Protein AF-H9UIG7-F1 (afdb_monomer)

Nearest PDB structures (foldseek):
  6m6u-assembly1_F  TM=8.079E-01  e=6.181E-04  Shewanella oneidensis MR-1
  2rff-assembly1_A  TM=6.733E-01  e=5.411E-04  Saccharolobus solfataricus P2
  7ae9-assembly2_G  TM=7.009E-01  e=9.213E-04  Aphanizomenon flos-aquae 2012/KM1/D3
  6wt9-assembly1_A  TM=6.006E-01  e=1.064E+00  Capnocytophaga granulosa
  2q0f-assembly1_A  TM=4.858E-01  e=1.064E+00  Trypanosoma brucei

Sequence (117 aa):
MDDIATIRQFAAERRQRKLQAAAERRKTFEAVLPHLLEGILGIDPDVELVILFGSMARPDDVNVGDIDIALRSSRFLKVAGWLLRQDVPVDVVDIDDVYDHIRDRIMAQGRVLYERG

Organism: Spirochaeta africana (strain ATCC 700263 / DSM 8902 / Z-7692) (NCBI:txid889378)

Radius of gyration: 17.77 Å; Cα contacts (8 Å, |Δi|>4): 148; chains: 1; bounding box: 44×24×52 Å

Foldseek 3Di:
DVPVVVVVVVVVVVVVVLQVVQVVLLVVVVVCVVVLVVLLCVQFVPWAWKWFDDQSLDPPRSPNQATEIETQGPPQVVSVVVQPPDPTHYHYDHLVPDDPVVNVRRVVRIDTPDGDD

Structure (mmCIF, N/CA/C/O backbone):
data_AF-H9UIG7-F1
#
_entry.id   AF-H9UIG7-F1
#
loop_
_atom_site.group_PDB
_atom_site.id
_atom_site.type_symbol
_atom_site.label_atom_id
_atom_site.label_alt_id
_atom_site.label_comp_id
_atom_site.label_asym_id
_atom_site.label_entity_id
_atom_site.label_seq_id
_atom_site.pdbx_PDB_ins_code
_atom_site.Cartn_x
_atom_site.Cartn_y
_atom_site.Cartn_z
_atom_site.occupancy
_atom_site.B_iso_or_equiv
_atom_site.auth_seq_id
_atom_site.auth_comp_id
_atom_site.auth_asym_id
_atom_site.auth_atom_id
_atom_site.pdbx_PDB_model_num
ATOM 1 N N . MET A 1 1 ? 28.506 -14.160 -36.760 1.00 54.38 1 MET A N 1
ATOM 2 C CA . MET A 1 1 ? 28.807 -13.250 -35.629 1.00 54.38 1 MET A CA 1
ATOM 3 C C . MET A 1 1 ? 27.701 -12.208 -35.405 1.00 54.38 1 MET A C 1
ATOM 5 O O . MET A 1 1 ? 27.857 -11.402 -34.499 1.00 54.38 1 MET A O 1
ATOM 9 N N . ASP A 1 2 ? 26.568 -12.269 -36.122 1.00 60.59 2 ASP A N 1
ATOM 10 C CA . ASP A 1 2 ? 25.448 -11.322 -35.961 1.00 60.59 2 ASP A CA 1
ATOM 11 C C . ASP A 1 2 ? 24.409 -11.739 -34.905 1.00 60.59 2 ASP A C 1
ATOM 13 O O . ASP A 1 2 ? 23.805 -10.881 -34.264 1.00 60.59 2 ASP A O 1
ATOM 17 N N . ASP A 1 3 ? 24.266 -13.037 -34.619 1.00 64.25 3 ASP A N 1
ATOM 18 C CA . ASP A 1 3 ? 23.200 -13.536 -33.735 1.00 64.25 3 ASP A CA 1
ATOM 19 C C . ASP A 1 3 ? 23.278 -12.980 -32.303 1.00 64.25 3 ASP A C 1
ATOM 21 O O . ASP A 1 3 ? 22.263 -12.657 -31.689 1.00 64.25 3 ASP A O 1
ATOM 25 N N . ILE A 1 4 ? 24.488 -12.802 -31.762 1.00 69.19 4 ILE A N 1
ATOM 26 C CA . ILE A 1 4 ? 24.690 -12.318 -30.384 1.00 69.19 4 ILE A CA 1
ATOM 27 C C . ILE A 1 4 ? 24.332 -10.830 -30.253 1.00 69.19 4 ILE A C 1
ATOM 29 O O . ILE A 1 4 ? 23.789 -10.417 -29.225 1.00 69.19 4 ILE A O 1
ATOM 33 N N . ALA A 1 5 ? 24.623 -10.018 -31.273 1.00 72.69 5 ALA A N 1
ATOM 34 C CA . ALA A 1 5 ? 24.296 -8.594 -31.270 1.00 72.69 5 ALA A CA 1
ATOM 35 C C . ALA A 1 5 ? 22.777 -8.387 -31.365 1.00 72.69 5 ALA A C 1
ATOM 37 O O . ALA A 1 5 ? 22.201 -7.644 -30.568 1.00 72.69 5 ALA A O 1
ATOM 38 N N . THR A 1 6 ? 22.123 -9.138 -32.251 1.00 76.38 6 THR A N 1
ATOM 39 C CA . THR A 1 6 ? 20.668 -9.150 -32.410 1.00 76.38 6 THR A CA 1
ATOM 40 C C . THR A 1 6 ? 19.955 -9.616 -31.134 1.00 76.38 6 THR A C 1
ATOM 42 O O . THR A 1 6 ? 19.021 -8.958 -30.677 1.00 76.38 6 THR A O 1
ATOM 45 N N . ILE A 1 7 ? 20.434 -10.682 -30.475 1.00 77.56 7 ILE A N 1
ATOM 46 C CA . ILE A 1 7 ? 19.876 -11.156 -29.193 1.00 77.56 7 ILE A CA 1
ATOM 47 C C . ILE A 1 7 ? 19.992 -10.088 -28.094 1.00 77.56 7 ILE A C 1
ATOM 49 O O . ILE A 1 7 ? 19.040 -9.866 -27.340 1.00 77.56 7 ILE A O 1
ATOM 53 N N . ARG A 1 8 ? 21.136 -9.396 -27.997 1.00 78.94 8 ARG A N 1
ATOM 54 C CA . ARG A 1 8 ? 21.338 -8.321 -27.008 1.00 78.94 8 ARG A CA 1
ATOM 55 C C . ARG A 1 8 ? 20.409 -7.135 -27.251 1.00 78.94 8 ARG A C 1
ATOM 57 O O . ARG A 1 8 ? 19.854 -6.608 -26.288 1.00 78.94 8 ARG A O 1
ATOM 64 N N . GLN A 1 9 ? 20.207 -6.751 -28.510 1.00 84.12 9 GLN A N 1
ATOM 65 C CA . GLN A 1 9 ? 19.291 -5.674 -28.876 1.00 84.12 9 GLN A CA 1
ATOM 66 C C . GLN A 1 9 ? 17.842 -6.018 -28.504 1.00 84.12 9 GLN A C 1
ATOM 68 O O . GLN A 1 9 ? 17.190 -5.243 -27.804 1.00 84.12 9 GLN A O 1
ATOM 73 N N . PHE A 1 10 ? 17.367 -7.220 -28.846 1.00 82.25 10 PHE A N 1
ATOM 74 C CA . PHE A 1 10 ? 16.031 -7.675 -28.451 1.00 82.25 10 PHE A CA 1
ATOM 75 C C . PHE A 1 10 ? 15.847 -7.741 -26.928 1.00 82.25 10 PHE A C 1
ATOM 77 O O . PHE A 1 10 ? 14.791 -7.372 -26.406 1.00 82.25 10 PHE A O 1
ATOM 84 N N . ALA A 1 11 ? 16.867 -8.186 -26.188 1.00 85.94 11 ALA A N 1
ATOM 85 C CA . ALA A 1 11 ? 16.825 -8.208 -24.729 1.00 85.94 11 ALA A CA 1
ATOM 86 C C . ALA A 1 11 ? 16.739 -6.791 -24.132 1.00 85.94 11 ALA 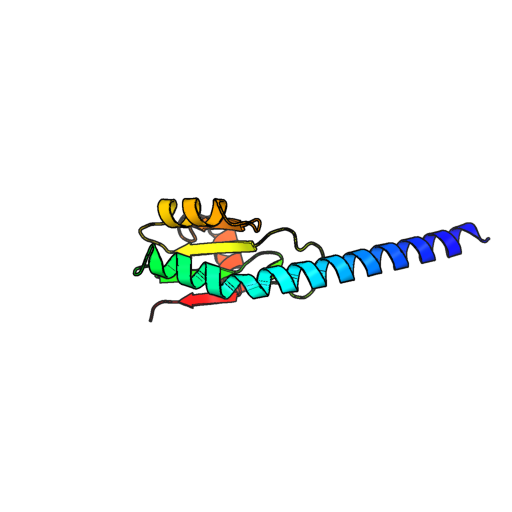A C 1
ATOM 88 O O . ALA A 1 11 ? 15.947 -6.561 -23.213 1.00 85.94 11 ALA A O 1
ATOM 89 N N . ALA A 1 12 ? 17.505 -5.840 -24.674 1.00 88.06 12 ALA A N 1
ATOM 90 C CA . ALA A 1 12 ? 17.478 -4.442 -24.254 1.00 88.06 12 ALA A CA 1
ATOM 91 C C . ALA A 1 12 ? 16.116 -3.788 -24.534 1.00 88.06 12 ALA A C 1
ATOM 93 O O . ALA A 1 12 ? 15.538 -3.173 -23.637 1.00 88.06 12 ALA A O 1
ATOM 94 N N . GLU A 1 13 ? 15.551 -3.992 -25.726 1.00 89.81 13 GLU A N 1
ATOM 95 C CA . GLU A 1 13 ? 14.222 -3.487 -26.089 1.00 89.81 13 GLU A CA 1
ATOM 96 C C . GLU A 1 13 ? 13.123 -4.073 -25.196 1.00 89.81 13 GLU A C 1
ATOM 98 O O . GLU A 1 13 ? 12.262 -3.345 -24.696 1.00 89.81 13 GLU A O 1
ATOM 103 N N . ARG A 1 14 ? 13.162 -5.385 -24.927 1.00 88.50 14 ARG A N 1
ATOM 104 C CA . ARG A 1 14 ? 12.199 -6.039 -24.029 1.00 88.50 14 ARG A CA 1
ATOM 105 C C . ARG A 1 14 ? 12.307 -5.498 -22.606 1.00 88.50 14 ARG A C 1
ATOM 107 O O . ARG A 1 14 ? 11.281 -5.294 -21.957 1.00 88.50 14 ARG A O 1
ATOM 114 N N . ARG A 1 15 ? 13.529 -5.262 -22.119 1.00 89.31 15 ARG A N 1
ATOM 115 C CA . ARG A 1 15 ? 13.763 -4.648 -20.807 1.00 89.31 15 ARG A CA 1
ATOM 116 C C . ARG A 1 15 ? 13.203 -3.229 -20.763 1.00 89.31 15 ARG A C 1
ATOM 118 O O . ARG A 1 15 ? 12.491 -2.908 -19.819 1.00 89.31 15 ARG A O 1
ATOM 125 N N . GLN A 1 16 ? 13.451 -2.422 -21.792 1.00 90.12 16 GLN A N 1
ATOM 126 C CA . GLN A 1 16 ? 12.939 -1.055 -21.869 1.00 90.12 16 GLN A CA 1
ATOM 127 C C . GLN A 1 16 ? 11.406 -1.016 -21.870 1.00 90.12 16 GLN A C 1
ATOM 129 O O . GLN A 1 16 ? 10.815 -0.265 -21.099 1.00 90.12 16 GLN A O 1
ATOM 134 N N . ARG A 1 17 ? 10.755 -1.878 -22.663 1.00 90.06 17 ARG A N 1
ATOM 135 C CA . ARG A 1 17 ? 9.286 -1.993 -22.681 1.00 90.06 17 ARG A CA 1
ATOM 136 C C . ARG A 1 17 ? 8.728 -2.400 -21.320 1.00 90.06 17 ARG A C 1
ATOM 138 O O . ARG A 1 17 ? 7.717 -1.856 -20.891 1.00 90.06 17 ARG A O 1
ATOM 145 N N . LYS A 1 18 ? 9.386 -3.336 -20.625 1.00 89.56 18 LYS A N 1
ATOM 146 C CA . LYS A 1 18 ? 8.994 -3.730 -19.264 1.00 89.56 18 LYS A CA 1
ATOM 147 C C . LYS A 1 18 ? 9.106 -2.568 -18.279 1.00 89.56 18 LYS A C 1
ATOM 149 O O . LYS A 1 18 ? 8.167 -2.349 -17.527 1.00 89.56 18 LYS A O 1
ATOM 154 N N . LEU A 1 19 ? 10.210 -1.819 -18.316 1.00 90.25 19 LEU A N 1
ATOM 155 C CA . LEU A 1 19 ? 10.416 -0.650 -17.456 1.00 90.25 19 LEU A CA 1
ATOM 156 C C . LEU A 1 19 ? 9.348 0.420 -17.689 1.00 90.25 19 LEU A C 1
ATOM 158 O O . LEU A 1 19 ? 8.756 0.909 -16.734 1.00 90.25 19 LEU A O 1
ATOM 162 N N . GLN A 1 20 ? 9.051 0.729 -18.952 1.00 91.31 20 GLN A N 1
ATOM 163 C CA . GLN A 1 20 ? 7.993 1.675 -19.308 1.00 91.31 20 GLN A CA 1
ATOM 164 C C . GLN A 1 20 ? 6.619 1.191 -18.830 1.00 91.31 20 GLN A C 1
ATOM 166 O O . GLN A 1 20 ? 5.895 1.939 -18.185 1.00 91.31 20 GLN A O 1
ATOM 171 N N . ALA A 1 21 ? 6.278 -0.079 -19.068 1.00 91.56 21 ALA A N 1
ATOM 172 C CA . ALA A 1 21 ? 5.005 -0.643 -18.624 1.00 91.56 21 ALA A CA 1
ATOM 173 C C . ALA A 1 21 ? 4.866 -0.697 -17.092 1.00 91.56 21 ALA A C 1
ATOM 175 O O . ALA A 1 21 ? 3.750 -0.613 -16.584 1.00 91.56 21 ALA A O 1
ATOM 176 N N . ALA A 1 22 ? 5.968 -0.876 -16.361 1.00 91.38 22 ALA A N 1
ATOM 177 C CA . ALA A 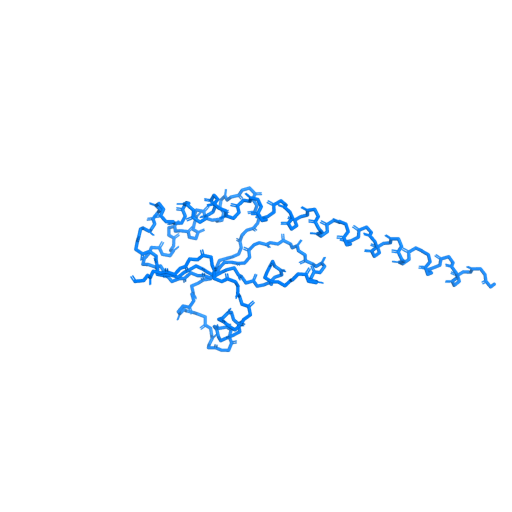1 22 ? 5.983 -0.820 -14.902 1.00 91.38 22 ALA A CA 1
ATOM 178 C C . ALA A 1 22 ? 5.819 0.620 -14.395 1.00 91.38 22 ALA A C 1
ATOM 180 O O . ALA A 1 22 ? 5.047 0.851 -13.470 1.00 91.38 22 ALA A O 1
ATOM 181 N N . ALA A 1 23 ? 6.487 1.588 -15.031 1.00 91.75 23 ALA A N 1
ATOM 182 C CA . ALA A 1 23 ? 6.371 3.004 -14.691 1.00 91.75 23 ALA A CA 1
ATOM 183 C C . ALA A 1 23 ? 4.946 3.537 -14.90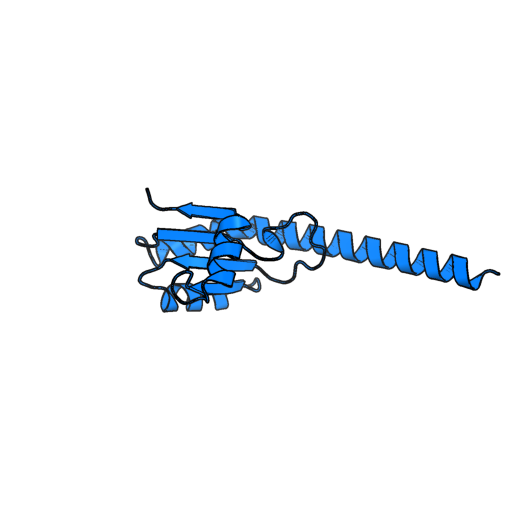7 1.00 91.75 23 ALA A C 1
ATOM 185 O O . ALA A 1 23 ? 4.400 4.190 -14.019 1.00 91.75 23 ALA A O 1
ATOM 186 N N . GLU A 1 24 ? 4.315 3.206 -16.038 1.00 93.56 24 GLU A N 1
ATOM 187 C CA . GLU A 1 24 ? 2.924 3.597 -16.303 1.00 93.56 24 GLU A CA 1
ATOM 188 C C . GLU A 1 24 ? 1.955 2.945 -15.309 1.00 93.56 24 GLU A C 1
ATOM 190 O O . GLU A 1 24 ? 1.119 3.635 -14.732 1.00 93.56 24 GLU A O 1
ATOM 195 N N . ARG A 1 25 ? 2.111 1.643 -15.019 1.00 93.44 25 ARG A N 1
ATOM 196 C CA . ARG A 1 25 ? 1.290 0.963 -13.999 1.00 93.44 25 ARG A CA 1
ATOM 197 C C . ARG A 1 25 ? 1.441 1.591 -12.622 1.00 93.44 25 ARG A C 1
ATOM 199 O O . ARG A 1 25 ? 0.439 1.875 -11.975 1.00 93.44 25 ARG A O 1
ATOM 206 N N . ARG A 1 26 ? 2.677 1.871 -12.201 1.00 94.38 26 ARG A N 1
ATOM 207 C CA . ARG A 1 26 ? 2.959 2.554 -10.935 1.00 94.38 26 ARG A CA 1
ATOM 208 C C . ARG A 1 26 ? 2.264 3.906 -10.879 1.00 94.38 26 ARG A C 1
ATOM 210 O O . ARG A 1 26 ? 1.642 4.216 -9.876 1.00 94.38 26 ARG A O 1
ATOM 217 N N . LYS A 1 27 ? 2.321 4.689 -11.958 1.00 94.50 27 LYS A N 1
ATOM 218 C CA . LYS A 1 27 ? 1.629 5.978 -12.044 1.00 94.50 27 LYS A CA 1
ATOM 219 C C . LYS A 1 27 ? 0.112 5.825 -11.898 1.00 94.50 27 LYS A C 1
ATOM 221 O O . LYS A 1 27 ? -0.495 6.596 -11.163 1.00 94.50 27 LYS A O 1
ATOM 226 N N . THR A 1 28 ? -0.491 4.836 -12.559 1.00 95.12 28 THR A N 1
ATOM 227 C CA . THR A 1 28 ? -1.922 4.529 -12.408 1.00 95.12 28 THR A CA 1
ATOM 228 C C . THR A 1 28 ? -2.264 4.146 -10.969 1.00 95.12 28 THR A C 1
ATOM 230 O O . THR A 1 28 ? -3.228 4.667 -10.418 1.00 95.12 28 THR A O 1
ATOM 233 N N . PHE A 1 29 ? -1.467 3.280 -10.344 1.00 96.25 29 PHE A N 1
ATOM 234 C CA . PHE A 1 29 ? -1.695 2.826 -8.973 1.00 96.25 29 PHE A CA 1
ATOM 235 C C . PHE A 1 29 ? -1.487 3.942 -7.942 1.00 96.25 29 PHE A C 1
ATOM 237 O O . PHE A 1 29 ? -2.324 4.123 -7.066 1.00 96.25 29 PHE A O 1
ATOM 244 N N . GLU A 1 30 ? -0.439 4.757 -8.074 1.00 95.69 30 GLU A N 1
ATOM 245 C CA . GLU A 1 30 ? -0.223 5.933 -7.217 1.00 95.69 30 GLU A CA 1
ATOM 246 C C . GLU A 1 30 ? -1.401 6.914 -7.294 1.00 95.69 30 GLU A C 1
ATOM 248 O O . GLU A 1 30 ? -1.819 7.459 -6.275 1.00 95.69 30 GLU A O 1
ATOM 253 N N . ALA A 1 31 ? -1.983 7.107 -8.482 1.00 97.00 31 ALA A N 1
ATOM 254 C CA . ALA A 1 31 ? -3.113 8.014 -8.663 1.00 97.00 31 ALA A CA 1
ATOM 255 C C . ALA A 1 31 ? -4.394 7.555 -7.943 1.00 97.00 31 ALA A C 1
ATOM 257 O O . ALA A 1 31 ? -5.225 8.399 -7.609 1.00 97.00 31 ALA A O 1
ATOM 258 N N . VAL A 1 32 ? -4.564 6.251 -7.689 1.00 97.12 32 VAL A N 1
ATOM 259 C CA . VAL A 1 32 ? -5.752 5.717 -6.998 1.00 97.12 32 VAL A CA 1
ATOM 260 C C . VAL A 1 32 ? -5.572 5.593 -5.485 1.00 97.12 32 VAL A C 1
ATOM 262 O O . VAL A 1 32 ? -6.571 5.515 -4.774 1.00 97.12 32 VAL A O 1
ATOM 265 N N . LEU A 1 33 ? -4.340 5.625 -4.960 1.00 97.56 33 LEU A N 1
ATOM 266 C CA . LEU A 1 33 ? -4.084 5.475 -3.520 1.00 97.56 33 LEU A CA 1
ATOM 267 C C . LEU A 1 33 ? -4.864 6.455 -2.627 1.00 97.56 33 LEU A C 1
ATOM 269 O O . LEU A 1 33 ? -5.370 5.996 -1.603 1.00 97.56 33 LEU A O 1
ATOM 273 N N . PRO A 1 34 ? -5.021 7.752 -2.969 1.00 98.19 34 PRO A N 1
ATOM 274 C CA . PRO A 1 34 ? -5.830 8.659 -2.155 1.00 98.19 34 PRO A CA 1
ATOM 275 C C . PRO A 1 34 ? -7.286 8.197 -2.041 1.00 98.19 34 PRO A C 1
ATOM 277 O O . PRO A 1 34 ? -7.834 8.167 -0.945 1.00 98.19 34 PRO A O 1
ATOM 280 N N . HIS A 1 35 ? -7.881 7.745 -3.150 1.00 98.00 35 HIS A N 1
ATOM 281 C CA . HIS A 1 35 ? -9.246 7.219 -3.159 1.00 98.00 35 HIS A CA 1
ATOM 282 C C . HIS A 1 35 ? -9.373 5.937 -2.325 1.00 98.00 35 HIS A C 1
ATOM 284 O O . HIS A 1 35 ? -10.337 5.773 -1.577 1.00 98.00 35 HIS A O 1
ATOM 290 N N . LEU A 1 36 ? -8.380 5.043 -2.417 1.00 98.31 36 LEU A N 1
ATOM 291 C CA . LEU A 1 36 ? -8.327 3.836 -1.592 1.00 98.31 36 LEU A CA 1
ATOM 292 C C . LEU A 1 36 ? -8.273 4.183 -0.103 1.00 98.31 36 LEU A C 1
ATOM 294 O O . LEU A 1 36 ? -9.040 3.629 0.682 1.00 98.31 36 LEU A O 1
ATOM 298 N N . LEU A 1 37 ? -7.415 5.131 0.276 1.00 98.38 37 LEU A N 1
ATOM 299 C CA . LEU A 1 37 ? -7.275 5.567 1.659 1.00 98.38 37 LEU A CA 1
ATOM 300 C C . LEU A 1 37 ? -8.558 6.222 2.192 1.00 98.38 37 LEU A C 1
ATOM 302 O O . LEU A 1 37 ? -9.014 5.871 3.278 1.00 98.38 37 LEU A O 1
ATOM 306 N N . GLU A 1 38 ? -9.171 7.123 1.425 1.00 98.31 38 GLU A N 1
ATOM 307 C CA . GLU A 1 38 ? -10.452 7.746 1.782 1.00 98.31 38 GLU A CA 1
ATOM 308 C C . GLU A 1 38 ? -11.559 6.703 1.982 1.00 98.31 38 GLU A C 1
ATOM 310 O O . GLU A 1 38 ? -12.313 6.774 2.953 1.00 98.31 38 GLU A O 1
ATOM 315 N N . GLY A 1 39 ? -11.640 5.701 1.101 1.00 98.25 39 GLY A N 1
ATOM 316 C CA . GLY A 1 39 ? -12.605 4.611 1.226 1.00 98.25 39 GLY A CA 1
ATOM 317 C C . GLY A 1 39 ? -12.371 3.742 2.463 1.00 98.25 39 GLY A C 1
ATOM 318 O O . GLY A 1 39 ? -13.329 3.421 3.169 1.00 98.25 39 GLY A O 1
ATOM 319 N N . ILE A 1 40 ? -11.109 3.416 2.773 1.00 98.44 40 ILE A N 1
ATOM 320 C CA . ILE A 1 40 ? -10.735 2.702 4.004 1.00 98.44 40 ILE A CA 1
ATOM 321 C C . ILE A 1 40 ? -11.217 3.489 5.231 1.00 98.44 40 ILE A C 1
ATOM 323 O O . ILE A 1 40 ? -11.944 2.934 6.054 1.00 98.44 40 ILE A O 1
ATOM 327 N N . LEU A 1 41 ? -10.888 4.783 5.311 1.00 98.12 41 LEU A N 1
ATOM 328 C CA . LEU A 1 41 ? -11.262 5.663 6.426 1.00 98.12 41 LEU A CA 1
ATOM 329 C C . LEU A 1 41 ? -12.782 5.869 6.537 1.00 98.12 41 LEU A C 1
ATOM 331 O O . LEU A 1 41 ? -13.316 6.007 7.634 1.00 98.12 41 LEU A O 1
ATOM 335 N N . GLY A 1 42 ? -13.505 5.869 5.415 1.00 98.19 42 GLY A N 1
ATOM 336 C CA . GLY A 1 42 ? -14.966 5.957 5.411 1.00 98.19 42 GLY A CA 1
ATOM 337 C C . GLY A 1 42 ? -15.654 4.686 5.922 1.00 98.19 42 GLY A C 1
ATOM 338 O O . GLY A 1 42 ? -16.703 4.757 6.565 1.00 98.19 42 GLY A O 1
ATOM 339 N N . ILE A 1 43 ? -15.077 3.513 5.652 1.00 98.25 43 ILE A N 1
ATOM 340 C CA . ILE A 1 43 ? -15.607 2.218 6.106 1.00 98.25 43 ILE A CA 1
ATOM 341 C C . ILE A 1 43 ? -15.242 1.964 7.570 1.00 98.25 43 ILE A C 1
ATOM 343 O O . ILE A 1 43 ? -16.083 1.491 8.352 1.00 98.25 43 ILE A O 1
ATOM 347 N N . ASP A 1 44 ? -13.997 2.269 7.926 1.00 97.94 44 ASP A N 1
ATOM 348 C CA . ASP A 1 44 ? -13.454 2.164 9.271 1.00 97.94 44 ASP A CA 1
ATOM 349 C C . ASP A 1 44 ? -12.792 3.482 9.702 1.00 97.94 44 ASP A C 1
ATOM 351 O O . ASP A 1 44 ? -11.583 3.656 9.535 1.00 97.94 44 ASP A O 1
ATOM 355 N N . PRO A 1 45 ? -13.567 4.408 10.297 1.00 96.44 45 PRO A N 1
ATOM 356 C CA . PRO A 1 45 ? -13.022 5.627 10.898 1.00 96.44 45 PRO A CA 1
ATOM 357 C C . PRO A 1 45 ? -12.041 5.333 12.037 1.00 96.44 45 PRO A C 1
ATOM 359 O O . PRO A 1 45 ? -11.225 6.183 12.388 1.00 96.44 45 PRO A O 1
ATOM 362 N N . ASP A 1 46 ? -12.122 4.118 12.589 1.00 96.69 46 ASP A N 1
ATOM 363 C CA . ASP A 1 46 ? -11.259 3.603 13.634 1.00 96.69 46 ASP A CA 1
ATOM 364 C C . ASP A 1 46 ? -10.173 2.659 13.075 1.00 96.69 46 ASP A C 1
ATOM 366 O O . ASP A 1 46 ? -9.688 1.785 13.800 1.00 96.69 46 ASP A O 1
ATOM 370 N N . VAL A 1 47 ? -9.716 2.850 11.831 1.00 97.75 47 VAL A N 1
ATOM 371 C CA . VAL A 1 47 ? -8.471 2.236 11.323 1.00 97.75 47 VAL A CA 1
ATOM 372 C C . VAL A 1 47 ? -7.248 2.894 11.964 1.00 97.75 47 VAL A C 1
ATOM 374 O O . VAL A 1 47 ? -7.182 4.114 12.107 1.00 97.75 47 VAL A O 1
ATOM 377 N N . GLU A 1 48 ? -6.302 2.113 12.475 1.00 98.06 48 GLU A N 1
ATOM 378 C CA . GLU A 1 48 ? -5.142 2.635 13.222 1.00 98.06 48 GLU A CA 1
ATOM 379 C C . GLU A 1 48 ? -3.932 2.857 12.323 1.00 98.06 48 GLU A C 1
ATOM 381 O O . GLU A 1 48 ? -3.164 3.788 12.536 1.00 98.06 48 GLU A O 1
ATOM 386 N N . LEU A 1 49 ? -3.766 2.007 11.311 1.00 98.44 49 LEU A N 1
ATOM 387 C CA . LEU A 1 49 ? -2.572 1.982 10.481 1.00 98.44 49 LEU A CA 1
ATOM 388 C C . LEU A 1 49 ? -2.912 1.460 9.085 1.00 98.44 49 LEU A C 1
ATOM 390 O O . LEU A 1 49 ? -3.601 0.449 8.951 1.00 98.44 49 LEU A O 1
ATOM 394 N N . VAL A 1 50 ? -2.397 2.136 8.059 1.00 98.44 50 VAL A N 1
ATOM 395 C CA . VAL A 1 50 ? -2.458 1.716 6.654 1.00 98.44 50 VAL A CA 1
ATOM 396 C C . VAL A 1 50 ? -1.062 1.843 6.058 1.00 98.44 50 VAL A C 1
ATOM 398 O O . VAL A 1 50 ? -0.502 2.940 5.997 1.00 98.44 50 VAL A O 1
ATOM 401 N N . ILE A 1 51 ? -0.499 0.732 5.590 1.00 98.44 51 ILE A N 1
ATOM 402 C CA . ILE A 1 51 ? 0.840 0.675 4.997 1.00 98.44 51 ILE A CA 1
ATOM 403 C C . ILE A 1 51 ? 0.742 0.119 3.582 1.00 98.44 51 ILE A C 1
ATOM 405 O O . ILE A 1 51 ? 0.234 -0.977 3.373 1.00 98.44 51 ILE A O 1
ATOM 409 N N . LEU A 1 52 ? 1.296 0.851 2.620 1.00 98.00 52 LEU A N 1
ATOM 410 C CA . LEU A 1 52 ? 1.605 0.327 1.295 1.00 98.00 52 LEU A CA 1
ATOM 411 C C . LEU A 1 52 ? 2.903 -0.474 1.379 1.00 98.00 52 LE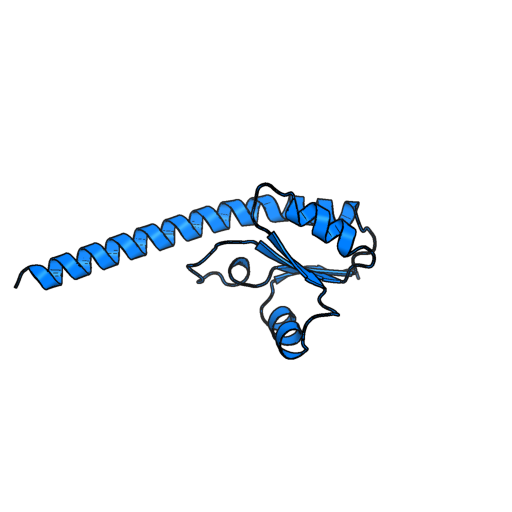U A C 1
ATOM 413 O O . LEU A 1 52 ? 3.929 0.073 1.785 1.00 98.00 52 LEU A O 1
ATOM 417 N N . PHE A 1 53 ? 2.898 -1.736 0.970 1.00 96.69 53 PHE A N 1
ATOM 418 C CA . PHE A 1 53 ? 4.110 -2.553 0.938 1.00 96.69 53 PHE A CA 1
ATOM 419 C C . PH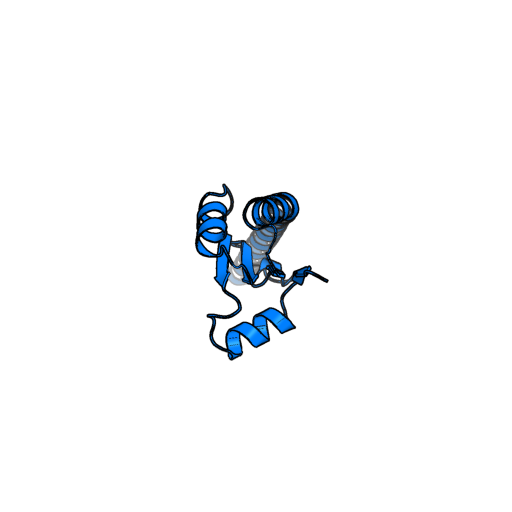E A 1 53 ? 4.349 -3.158 -0.451 1.00 96.69 53 PHE A C 1
ATOM 421 O O . PHE A 1 53 ? 3.865 -2.649 -1.462 1.00 96.69 53 PHE A O 1
ATOM 428 N N . GLY A 1 54 ? 5.217 -4.168 -0.518 1.00 94.31 54 GLY A N 1
ATOM 429 C CA . GLY A 1 54 ? 5.455 -4.930 -1.739 1.00 94.31 54 GLY A CA 1
ATOM 430 C C . GLY A 1 54 ? 6.102 -4.128 -2.870 1.00 94.31 54 GLY A C 1
ATOM 431 O O . GLY A 1 54 ? 7.013 -3.326 -2.638 1.00 94.31 54 GLY A O 1
ATOM 432 N N . SER A 1 55 ? 5.707 -4.416 -4.110 1.00 92.69 55 SER A N 1
ATOM 433 C CA . SER A 1 55 ? 6.365 -3.869 -5.311 1.00 92.69 55 SER A CA 1
ATOM 434 C C . SER A 1 55 ? 6.162 -2.353 -5.447 1.00 92.69 55 SER A C 1
ATOM 436 O O . SER A 1 55 ? 7.060 -1.618 -5.877 1.00 92.69 55 SER A O 1
ATOM 438 N N . MET A 1 56 ? 5.008 -1.859 -4.997 1.00 93.31 56 MET A N 1
ATOM 439 C CA . MET A 1 56 ? 4.661 -0.441 -5.024 1.00 93.31 56 MET A CA 1
ATOM 440 C C . MET A 1 56 ? 5.463 0.392 -4.016 1.00 93.31 56 MET A C 1
ATOM 442 O O . MET A 1 56 ? 5.804 1.532 -4.322 1.00 93.31 56 MET A O 1
ATOM 446 N N . ALA A 1 57 ? 5.881 -0.176 -2.883 1.00 89.69 57 ALA A N 1
ATOM 447 C CA . ALA A 1 57 ? 6.753 0.513 -1.926 1.00 89.69 57 ALA A CA 1
ATOM 448 C C . ALA A 1 57 ? 8.226 0.617 -2.379 1.00 89.69 57 ALA A C 1
ATOM 450 O O . ALA A 1 57 ? 8.989 1.408 -1.826 1.00 89.69 57 ALA A O 1
ATOM 451 N N . ARG A 1 58 ? 8.642 -0.150 -3.399 1.00 87.81 58 ARG A N 1
ATOM 452 C CA . ARG A 1 58 ? 10.024 -0.193 -3.911 1.00 87.81 58 ARG A CA 1
ATOM 453 C C . ARG A 1 58 ? 10.130 0.491 -5.282 1.00 87.81 58 ARG A C 1
ATOM 455 O O . ARG A 1 58 ? 9.677 -0.096 -6.263 1.00 87.81 58 ARG A O 1
ATOM 462 N N . PRO A 1 59 ? 10.747 1.682 -5.403 1.00 79.19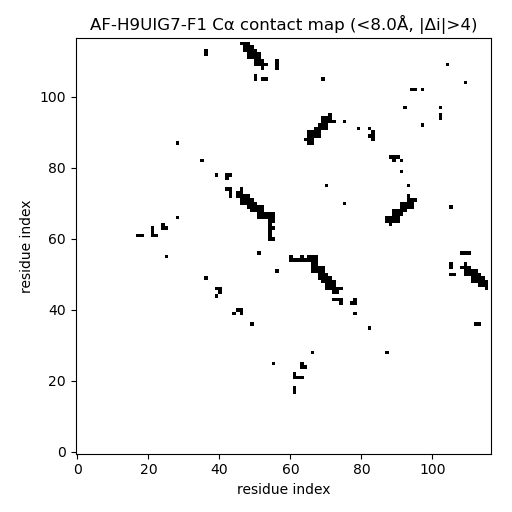 59 PRO A N 1
ATOM 463 C CA . PRO A 1 59 ? 10.780 2.449 -6.657 1.00 79.19 59 PRO A CA 1
ATOM 464 C C . PRO A 1 59 ? 11.414 1.704 -7.840 1.00 79.19 59 PRO A C 1
ATOM 466 O O . PRO A 1 59 ? 10.959 1.848 -8.973 1.00 79.19 59 PRO A O 1
ATOM 469 N N . ASP A 1 60 ? 12.421 0.874 -7.563 1.00 82.12 60 ASP A N 1
ATOM 470 C CA . ASP A 1 60 ? 13.198 0.155 -8.579 1.00 82.12 60 ASP A CA 1
ATOM 471 C C . ASP A 1 60 ? 12.583 -1.196 -8.986 1.00 82.12 60 ASP A C 1
ATOM 473 O O . ASP A 1 60 ? 13.134 -1.907 -9.832 1.00 82.12 60 ASP A O 1
ATOM 477 N N . ASP A 1 61 ? 11.448 -1.579 -8.389 1.00 85.75 61 ASP A N 1
ATOM 478 C CA . ASP A 1 61 ? 10.786 -2.838 -8.714 1.00 85.75 61 ASP A CA 1
ATOM 479 C C . ASP A 1 61 ? 10.096 -2.738 -10.080 1.00 85.75 61 ASP A C 1
ATOM 481 O O . ASP A 1 61 ? 9.219 -1.902 -10.319 1.00 85.75 61 ASP A O 1
ATOM 485 N N . VAL A 1 62 ? 10.523 -3.608 -10.994 1.00 84.56 62 VAL A N 1
ATOM 486 C CA . VAL A 1 62 ? 10.038 -3.668 -12.378 1.00 84.56 62 VAL A CA 1
ATOM 487 C C . VAL A 1 62 ? 8.805 -4.560 -12.527 1.00 84.56 62 VAL A C 1
ATOM 489 O O . VAL A 1 62 ? 8.228 -4.630 -13.613 1.00 84.56 62 VAL A O 1
ATOM 492 N N . ASN A 1 63 ? 8.408 -5.253 -11.459 1.00 87.12 63 ASN A N 1
ATOM 493 C CA . ASN A 1 63 ? 7.268 -6.161 -11.434 1.00 87.12 63 ASN A CA 1
ATOM 494 C C . ASN A 1 63 ? 6.103 -5.545 -10.650 1.00 87.12 63 ASN A C 1
ATOM 496 O O . ASN A 1 63 ? 5.614 -6.129 -9.692 1.00 87.12 63 ASN A O 1
ATOM 500 N N . VAL A 1 64 ? 5.651 -4.364 -11.075 1.00 89.88 64 VAL A N 1
ATOM 501 C CA . VAL A 1 64 ? 4.458 -3.712 -10.513 1.00 89.88 64 VAL A CA 1
ATOM 502 C C . VAL A 1 64 ? 3.207 -4.407 -11.060 1.00 89.88 64 VAL A C 1
ATOM 504 O O . VAL A 1 64 ? 2.859 -4.237 -12.237 1.00 89.88 64 VAL A O 1
ATOM 507 N N . GLY A 1 65 ? 2.587 -5.257 -10.241 1.00 90.06 65 GLY A N 1
ATOM 508 C CA . GLY A 1 65 ? 1.418 -6.067 -10.606 1.00 90.06 65 GLY A CA 1
ATOM 509 C C . GLY A 1 65 ? 0.133 -5.637 -9.904 1.00 90.06 65 GLY A C 1
ATOM 510 O O . GLY A 1 65 ? -0.912 -5.571 -10.545 1.00 90.06 65 GLY A O 1
ATOM 511 N N . ASP A 1 66 ? 0.257 -5.290 -8.632 1.00 95.75 66 ASP A N 1
ATOM 512 C CA . ASP A 1 66 ? -0.793 -5.101 -7.637 1.00 95.75 66 ASP A CA 1
ATOM 513 C C . ASP A 1 66 ? -0.436 -3.977 -6.652 1.00 95.75 66 ASP A C 1
ATOM 515 O O . ASP A 1 66 ? 0.652 -3.388 -6.688 1.00 95.75 66 ASP A O 1
ATOM 519 N N . ILE A 1 67 ? -1.406 -3.638 -5.804 1.00 97.19 67 ILE A N 1
ATOM 520 C CA . ILE A 1 67 ? -1.250 -2.730 -4.672 1.00 97.19 67 ILE A CA 1
ATOM 521 C C . ILE A 1 67 ? -1.345 -3.561 -3.392 1.00 97.19 67 ILE A C 1
ATOM 523 O O . ILE A 1 67 ? -2.435 -3.966 -2.999 1.00 97.19 67 ILE A O 1
ATOM 527 N N . ASP A 1 68 ? -0.215 -3.787 -2.729 1.00 97.81 68 ASP A N 1
ATOM 528 C CA . ASP A 1 68 ? -0.165 -4.488 -1.447 1.00 97.81 68 ASP A CA 1
ATOM 529 C C . ASP A 1 68 ? -0.451 -3.526 -0.278 1.00 97.81 68 ASP A C 1
ATOM 531 O O . ASP A 1 68 ? 0.308 -2.577 -0.046 1.00 97.81 68 ASP A O 1
ATOM 535 N N . ILE A 1 69 ? -1.517 -3.767 0.486 1.00 98.19 69 ILE A N 1
ATOM 536 C CA . ILE A 1 69 ? -1.932 -2.934 1.622 1.00 98.19 69 ILE A CA 1
ATOM 537 C C . ILE A 1 69 ? -1.986 -3.760 2.907 1.00 98.19 69 ILE A C 1
ATOM 539 O O . ILE A 1 69 ? -2.705 -4.751 3.005 1.00 98.19 69 ILE A O 1
ATOM 543 N N . ALA A 1 70 ? -1.247 -3.333 3.926 1.00 98.31 70 ALA A N 1
ATOM 544 C CA . ALA A 1 70 ? -1.368 -3.862 5.276 1.00 98.31 70 ALA A CA 1
ATOM 545 C C . ALA A 1 70 ? -2.179 -2.896 6.140 1.00 98.31 70 ALA A C 1
ATOM 547 O O . ALA A 1 70 ? -1.985 -1.679 6.067 1.00 98.31 70 ALA A O 1
ATOM 548 N N . LEU A 1 71 ? -3.087 -3.439 6.948 1.00 97.56 71 LEU A N 1
ATOM 549 C CA . LEU A 1 71 ? -4.048 -2.668 7.731 1.00 97.56 71 LEU A CA 1
ATOM 550 C C . LEU A 1 71 ? -4.050 -3.126 9.185 1.00 97.56 71 LEU A C 1
ATOM 552 O O . LEU A 1 71 ? -4.035 -4.326 9.439 1.00 97.56 71 LEU A O 1
ATOM 556 N N . ARG A 1 72 ? -4.194 -2.181 10.117 1.00 97.94 72 ARG A N 1
ATOM 557 C CA . ARG A 1 72 ? -4.715 -2.449 11.465 1.00 97.94 72 ARG A CA 1
ATOM 558 C C . ARG A 1 72 ? -6.107 -1.848 11.572 1.00 97.94 72 ARG A C 1
ATOM 560 O O . ARG A 1 72 ? -6.248 -0.627 11.633 1.00 97.94 72 ARG A O 1
ATOM 567 N N . SER A 1 73 ? -7.134 -2.690 11.522 1.00 96.88 73 SER A N 1
ATOM 568 C CA . SER A 1 73 ? -8.531 -2.265 11.381 1.00 96.88 73 SER A CA 1
ATOM 569 C C . SER A 1 73 ? -9.457 -3.135 12.222 1.00 96.88 73 SER A C 1
ATOM 571 O O . SER A 1 73 ? -9.449 -4.358 12.108 1.00 96.88 73 SER A O 1
ATOM 573 N N . SER A 1 74 ? -10.344 -2.502 12.993 1.00 95.31 74 SER A N 1
ATOM 574 C CA . SER A 1 74 ? -11.404 -3.209 13.730 1.00 95.31 74 SER A CA 1
ATOM 575 C C . SER A 1 74 ? -12.489 -3.782 12.801 1.00 95.31 74 SER A C 1
ATOM 577 O O . SER A 1 74 ? -13.272 -4.655 13.186 1.00 95.31 74 SER A O 1
ATOM 579 N N . ARG A 1 75 ? -12.542 -3.300 11.551 1.00 97.50 75 ARG A N 1
ATOM 580 C CA . ARG A 1 75 ? -13.488 -3.712 10.504 1.00 97.50 75 ARG A CA 1
ATOM 581 C C . ARG A 1 75 ? -12.788 -4.354 9.307 1.00 97.50 75 ARG A C 1
ATOM 583 O O . ARG A 1 75 ? -13.309 -4.263 8.190 1.00 97.50 75 ARG A O 1
ATOM 590 N N . PHE A 1 76 ? -11.667 -5.041 9.540 1.00 97.50 76 PHE A N 1
ATOM 591 C CA . PHE A 1 76 ? -10.797 -5.603 8.503 1.00 97.50 76 PHE A CA 1
ATOM 592 C C . PHE A 1 76 ? -11.562 -6.284 7.359 1.00 97.50 76 PHE A C 1
ATOM 594 O O . PHE A 1 76 ? -11.424 -5.883 6.210 1.00 97.50 76 PHE A O 1
ATOM 601 N N . LEU A 1 77 ? -12.461 -7.233 7.652 1.00 97.56 77 LEU A N 1
ATOM 602 C CA . LEU A 1 77 ? -13.208 -7.963 6.613 1.00 97.56 77 LEU A CA 1
ATOM 603 C C . LEU A 1 77 ? -14.082 -7.062 5.722 1.00 97.56 77 LEU A C 1
ATOM 605 O O . LEU A 1 77 ? -14.242 -7.339 4.533 1.00 97.56 77 LEU A O 1
ATOM 609 N N . LYS A 1 78 ? -14.653 -5.979 6.269 1.00 98.12 78 LYS A N 1
ATOM 610 C CA . LYS A 1 78 ? -15.449 -5.025 5.477 1.00 98.12 78 LYS A CA 1
ATOM 611 C C . LYS A 1 78 ? -14.555 -4.208 4.553 1.00 98.12 78 LYS A C 1
ATOM 613 O O . LYS A 1 78 ? -14.903 -4.031 3.386 1.00 98.12 78 LYS A O 1
ATOM 618 N N . VAL A 1 79 ? -13.425 -3.735 5.077 1.00 98.25 79 VAL A N 1
ATOM 619 C CA . VAL A 1 79 ? -12.429 -2.973 4.317 1.00 98.25 79 VAL A CA 1
ATOM 620 C C . VAL A 1 79 ? -11.820 -3.849 3.223 1.00 98.25 79 VAL A C 1
ATOM 622 O O . VAL A 1 79 ? -11.871 -3.481 2.054 1.00 98.25 79 VAL A O 1
ATOM 625 N N . ALA A 1 80 ? -11.348 -5.048 3.569 1.00 98.06 80 ALA A N 1
ATOM 626 C CA . ALA A 1 80 ? -10.795 -6.023 2.635 1.00 98.06 80 ALA A CA 1
ATOM 627 C C . ALA A 1 80 ? -11.797 -6.380 1.530 1.00 98.06 80 ALA A C 1
ATOM 629 O O . ALA A 1 80 ? -11.475 -6.316 0.347 1.00 98.06 80 ALA A O 1
ATOM 630 N N . GLY A 1 81 ? -13.053 -6.664 1.892 1.00 98.25 81 GLY A N 1
ATOM 631 C CA . GLY A 1 81 ? -14.101 -6.934 0.912 1.00 98.25 81 GLY A CA 1
ATOM 632 C C . GLY A 1 81 ? -14.363 -5.762 -0.040 1.00 98.25 81 GLY A C 1
ATOM 633 O O . GLY A 1 81 ? -14.722 -5.992 -1.191 1.00 98.25 81 GLY A O 1
ATOM 634 N N . TRP A 1 82 ? -14.206 -4.515 0.411 1.00 98.44 82 TRP A N 1
ATOM 635 C CA . TRP A 1 82 ? -14.301 -3.337 -0.455 1.00 98.44 82 TRP A CA 1
ATOM 636 C C . TRP A 1 82 ? -13.070 -3.158 -1.352 1.00 98.44 82 TRP A C 1
ATOM 638 O O . TRP A 1 82 ? -13.245 -2.898 -2.542 1.00 98.44 82 TRP A O 1
ATOM 648 N N . LEU A 1 83 ? -11.859 -3.355 -0.823 1.00 98.06 83 LEU A N 1
ATOM 649 C CA . LEU A 1 83 ? -10.603 -3.279 -1.581 1.00 98.06 83 LEU A CA 1
ATOM 650 C C . LEU A 1 83 ? -10.539 -4.318 -2.711 1.00 98.06 83 LEU A C 1
ATOM 652 O O . LEU A 1 83 ? -10.146 -3.996 -3.825 1.00 98.06 83 LEU A O 1
ATOM 656 N N . LEU A 1 84 ? -11.023 -5.537 -2.469 1.00 97.25 84 LEU A N 1
ATOM 657 C CA . LEU A 1 84 ? -11.066 -6.604 -3.478 1.00 97.25 84 LEU A CA 1
ATOM 658 C C . LEU A 1 84 ? -12.055 -6.340 -4.632 1.00 97.25 84 LEU A C 1
ATOM 660 O O . LEU A 1 84 ? -12.067 -7.085 -5.608 1.00 97.25 84 LEU A O 1
ATOM 664 N N . ARG A 1 85 ? -12.915 -5.317 -4.525 1.00 97.00 85 ARG A N 1
ATOM 665 C CA . ARG A 1 85 ? -13.873 -4.919 -5.575 1.00 97.00 85 ARG A CA 1
ATOM 666 C C . ARG A 1 85 ? -13.408 -3.726 -6.410 1.00 97.00 85 ARG A C 1
ATOM 668 O O . ARG A 1 85 ? -14.179 -3.255 -7.241 1.00 97.00 85 ARG A O 1
ATOM 675 N N . GLN A 1 86 ? -12.213 -3.202 -6.155 1.00 97.00 86 GLN A N 1
ATOM 676 C CA . GLN A 1 86 ? -11.684 -2.070 -6.908 1.00 97.00 86 GLN A CA 1
ATOM 677 C C . GLN A 1 86 ? -11.275 -2.504 -8.320 1.00 97.00 86 GLN A C 1
ATOM 679 O O . GLN A 1 86 ? -10.942 -3.664 -8.553 1.00 97.00 86 GLN A O 1
ATOM 684 N N . ASP A 1 87 ? -11.269 -1.559 -9.261 1.00 95.31 87 ASP A N 1
ATOM 685 C CA . ASP A 1 87 ? -10.869 -1.826 -10.653 1.00 95.31 87 ASP A CA 1
ATOM 686 C C . ASP A 1 87 ? -9.368 -2.139 -10.795 1.00 95.31 87 ASP A C 1
ATOM 688 O O . ASP A 1 87 ? -8.916 -2.644 -11.825 1.00 95.31 87 ASP A O 1
ATOM 692 N N . VAL A 1 88 ? -8.585 -1.828 -9.760 1.00 94.94 88 VAL A N 1
ATOM 693 C CA . VAL A 1 88 ? -7.169 -2.175 -9.652 1.00 94.94 88 VAL A CA 1
ATOM 694 C C . VAL A 1 88 ? -6.985 -3.406 -8.759 1.00 94.94 88 VAL A C 1
ATOM 696 O O . VAL A 1 88 ? -7.706 -3.558 -7.775 1.00 94.94 88 VAL A O 1
ATOM 699 N N . PRO A 1 89 ? -6.007 -4.276 -9.059 1.00 96.38 89 PRO A N 1
ATOM 700 C CA . PRO A 1 89 ? -5.673 -5.398 -8.191 1.00 96.38 89 PRO A CA 1
ATOM 701 C C . PRO A 1 89 ? -5.099 -4.895 -6.862 1.00 96.38 89 PRO A C 1
ATOM 703 O O . PRO A 1 89 ? -4.104 -4.166 -6.844 1.00 96.38 89 PRO A O 1
ATOM 706 N N . VAL A 1 90 ? -5.733 -5.292 -5.759 1.00 97.75 90 VAL A N 1
ATOM 707 C CA . VAL A 1 90 ? -5.314 -4.960 -4.395 1.00 97.75 90 VAL A CA 1
ATOM 708 C C . VAL A 1 90 ? -5.189 -6.244 -3.590 1.00 97.75 90 VAL A C 1
ATOM 710 O O . VAL A 1 90 ? -6.172 -6.971 -3.438 1.00 97.75 90 VAL A O 1
ATOM 713 N N . ASP A 1 91 ? -4.009 -6.458 -3.020 1.00 97.31 91 ASP A N 1
ATOM 714 C CA . ASP A 1 91 ? -3.753 -7.511 -2.045 1.00 97.31 91 ASP A CA 1
ATOM 715 C C . ASP A 1 91 ? -3.755 -6.889 -0.651 1.00 97.31 91 ASP A C 1
ATOM 717 O O . ASP A 1 91 ? -3.153 -5.842 -0.414 1.00 97.31 91 ASP A O 1
ATOM 721 N N . VAL A 1 92 ? -4.476 -7.506 0.283 1.00 97.75 92 VAL A N 1
ATOM 722 C CA . VAL A 1 92 ? -4.705 -6.939 1.613 1.00 97.75 92 VAL A CA 1
ATOM 723 C C . VAL A 1 92 ? -4.370 -7.940 2.706 1.00 97.75 92 VAL A C 1
ATOM 725 O O . VAL A 1 92 ? -4.775 -9.100 2.644 1.00 97.75 92 VAL A O 1
ATOM 728 N N . VAL A 1 93 ? -3.652 -7.479 3.729 1.00 97.75 93 VAL A N 1
ATOM 729 C CA . VAL A 1 93 ? -3.307 -8.276 4.911 1.00 97.75 93 VAL A CA 1
ATOM 730 C C . VAL A 1 93 ? -3.642 -7.527 6.193 1.00 97.75 93 VAL A C 1
ATOM 732 O O . VAL A 1 93 ? -3.527 -6.300 6.264 1.00 97.75 93 VAL A O 1
ATOM 735 N N . ASP A 1 94 ? -4.049 -8.274 7.213 1.00 97.44 94 ASP A N 1
ATOM 736 C CA . ASP A 1 94 ? -4.137 -7.763 8.576 1.00 97.44 94 ASP A CA 1
ATOM 737 C C . ASP A 1 94 ? -2.725 -7.775 9.174 1.00 97.44 94 ASP A C 1
ATOM 739 O O . ASP A 1 94 ? -2.073 -8.820 9.216 1.00 97.44 94 ASP A O 1
ATOM 743 N N . ILE A 1 95 ? -2.216 -6.610 9.581 1.00 97.00 95 ILE A N 1
ATOM 744 C CA . ILE A 1 95 ? -0.838 -6.486 10.070 1.00 97.00 95 ILE A CA 1
ATOM 745 C C . ILE A 1 95 ? -0.621 -7.230 11.394 1.00 97.00 95 ILE A C 1
ATOM 747 O O . ILE A 1 95 ? 0.516 -7.593 11.706 1.00 97.00 95 ILE A O 1
ATOM 751 N N . ASP A 1 96 ? -1.688 -7.480 12.153 1.00 94.75 96 ASP A N 1
ATOM 752 C CA . ASP A 1 96 ? -1.608 -8.148 13.448 1.00 94.75 96 ASP A CA 1
ATOM 753 C C . ASP A 1 96 ? -1.765 -9.681 13.334 1.00 94.75 96 ASP A C 1
ATOM 755 O O . ASP A 1 96 ? -1.377 -10.389 14.262 1.00 94.75 96 ASP A O 1
ATOM 759 N N . ASP A 1 97 ? -2.231 -10.204 12.186 1.00 96.12 97 ASP A N 1
ATOM 760 C CA . ASP A 1 97 ? -2.423 -11.649 11.918 1.00 96.12 97 ASP A CA 1
ATOM 761 C C . ASP A 1 97 ? -1.424 -12.235 10.891 1.00 96.12 97 ASP A C 1
ATOM 763 O O . ASP A 1 97 ? -1.552 -13.364 10.415 1.00 96.12 97 ASP A O 1
ATOM 767 N N . VAL A 1 98 ? -0.384 -11.482 10.525 1.00 95.88 98 VAL A N 1
ATOM 768 C CA . VAL A 1 98 ? 0.734 -11.999 9.717 1.00 95.88 98 VAL A CA 1
ATOM 769 C C . VAL A 1 98 ? 1.870 -12.515 10.599 1.00 95.88 98 VAL A C 1
ATOM 771 O O . VAL A 1 98 ? 2.110 -12.022 11.701 1.00 95.88 98 VAL A O 1
ATOM 774 N N . TYR A 1 99 ? 2.642 -13.479 10.086 1.00 96.81 99 TYR A N 1
ATOM 775 C CA . TYR A 1 99 ? 3.852 -13.950 10.765 1.00 96.81 99 TYR A CA 1
ATOM 776 C C . TYR A 1 99 ? 4.810 -12.792 11.082 1.00 96.81 99 TYR A C 1
ATOM 778 O O . TYR A 1 99 ? 5.050 -11.938 10.228 1.00 96.81 99 TYR A O 1
ATOM 786 N N . ASP A 1 100 ? 5.440 -12.829 12.258 1.00 96.62 100 ASP A N 1
ATOM 787 C CA . ASP A 1 100 ? 6.298 -11.750 12.773 1.00 96.62 100 ASP A CA 1
ATOM 788 C C . ASP A 1 100 ? 7.344 -11.258 11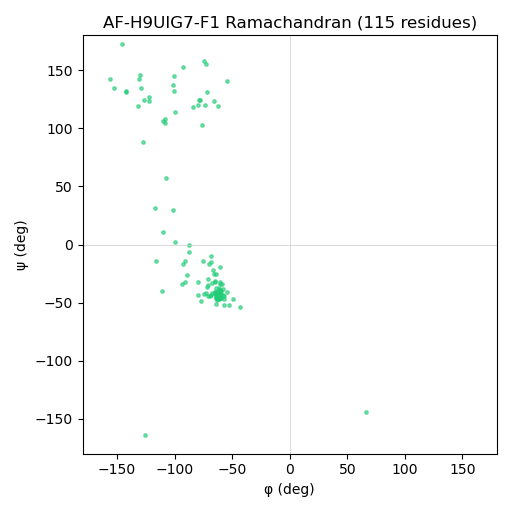.759 1.00 96.62 100 ASP A C 1
ATOM 790 O O . ASP A 1 100 ? 7.437 -10.069 11.479 1.00 96.62 100 ASP A O 1
ATOM 794 N N . HIS A 1 101 ? 8.062 -12.171 11.101 1.00 96.25 101 HIS A N 1
ATOM 795 C CA . HIS A 1 101 ? 9.069 -11.814 10.093 1.00 96.25 101 HIS A CA 1
ATOM 796 C C . HIS A 1 101 ? 8.486 -11.106 8.850 1.00 96.25 101 HIS A C 1
ATOM 798 O O . HIS A 1 101 ? 9.196 -10.388 8.140 1.00 96.25 101 HIS A O 1
ATOM 804 N N . ILE A 1 102 ? 7.206 -11.332 8.534 1.00 96.19 102 ILE A N 1
ATOM 805 C CA . ILE A 1 102 ? 6.490 -10.607 7.478 1.00 96.19 102 ILE A CA 1
ATOM 806 C C . ILE A 1 102 ? 6.113 -9.223 7.994 1.00 96.19 102 ILE A C 1
ATOM 8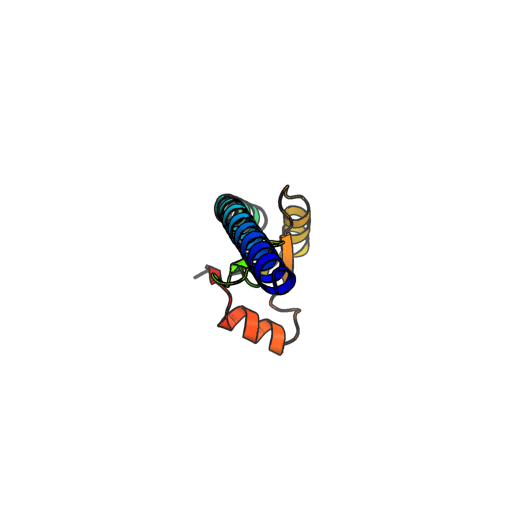08 O O . ILE A 1 102 ? 6.419 -8.245 7.313 1.00 96.19 102 ILE A O 1
ATOM 812 N N . ARG A 1 103 ? 5.524 -9.143 9.194 1.00 97.25 103 ARG A N 1
ATOM 813 C CA . ARG A 1 103 ? 5.173 -7.880 9.854 1.00 97.25 103 ARG A CA 1
ATOM 814 C C . ARG A 1 103 ? 6.374 -6.945 9.935 1.00 97.25 103 ARG A C 1
ATOM 816 O O . ARG A 1 103 ? 6.300 -5.824 9.446 1.00 97.25 103 ARG A O 1
ATOM 823 N N . ASP A 1 104 ? 7.499 -7.424 10.456 1.00 96.50 104 ASP A N 1
ATOM 824 C CA . ASP A 1 104 ? 8.719 -6.632 10.641 1.00 96.50 104 ASP A CA 1
ATOM 825 C C . ASP A 1 104 ? 9.237 -6.071 9.313 1.00 96.50 104 ASP A C 1
ATOM 827 O O . ASP A 1 104 ? 9.641 -4.914 9.217 1.00 96.50 104 ASP A O 1
ATOM 831 N N . ARG A 1 105 ? 9.173 -6.874 8.246 1.00 96.00 105 ARG A N 1
ATOM 832 C CA . ARG A 1 105 ? 9.552 -6.448 6.896 1.00 96.00 105 ARG A CA 1
ATOM 833 C C . ARG A 1 105 ? 8.592 -5.404 6.327 1.00 96.00 105 ARG A C 1
ATOM 835 O O . ARG A 1 105 ? 9.063 -4.458 5.701 1.00 96.00 105 ARG A O 1
ATOM 842 N N . ILE A 1 106 ? 7.282 -5.564 6.527 1.00 97.00 106 ILE A N 1
ATOM 843 C CA . ILE A 1 106 ? 6.277 -4.573 6.116 1.00 97.00 106 ILE A CA 1
ATOM 844 C C . ILE A 1 106 ? 6.517 -3.254 6.854 1.00 97.00 106 ILE A C 1
ATOM 846 O O . ILE A 1 106 ? 6.578 -2.212 6.212 1.00 97.00 106 ILE A O 1
ATOM 850 N N . MET A 1 107 ? 6.733 -3.295 8.168 1.00 95.75 107 MET A N 1
ATOM 851 C CA . MET A 1 107 ? 7.007 -2.102 8.975 1.00 95.75 107 MET A CA 1
ATOM 852 C C . MET A 1 107 ? 8.325 -1.419 8.579 1.00 95.75 107 MET A C 1
ATOM 854 O O . MET A 1 107 ? 8.403 -0.196 8.569 1.00 95.75 107 MET A O 1
ATOM 858 N N . ALA A 1 108 ? 9.360 -2.191 8.234 1.00 94.81 108 ALA A N 1
ATOM 859 C CA . ALA A 1 108 ? 10.674 -1.649 7.892 1.00 94.81 108 ALA A CA 1
ATOM 860 C C . ALA A 1 108 ? 10.775 -1.090 6.462 1.00 94.81 108 ALA A C 1
ATOM 862 O O . ALA A 1 108 ? 11.565 -0.180 6.219 1.00 94.81 108 ALA A O 1
ATOM 863 N N . GLN A 1 109 ? 10.049 -1.669 5.500 1.00 93.81 109 GLN A N 1
ATOM 864 C CA . GLN A 1 109 ? 10.193 -1.352 4.068 1.00 93.81 109 GLN A CA 1
ATOM 865 C C . GLN A 1 109 ? 8.943 -0.725 3.449 1.00 93.81 109 GLN A C 1
ATOM 867 O O . GLN A 1 109 ? 9.000 -0.234 2.322 1.00 93.81 109 GLN A O 1
ATOM 872 N N . GLY A 1 110 ? 7.809 -0.796 4.139 1.00 95.69 110 GLY A N 1
ATOM 873 C CA . GLY A 1 110 ? 6.551 -0.237 3.682 1.00 95.69 110 GLY A CA 1
ATOM 874 C C . GLY A 1 110 ? 6.518 1.283 3.797 1.00 95.69 110 GLY A C 1
ATOM 875 O O . GLY A 1 110 ? 7.245 1.904 4.571 1.00 95.69 110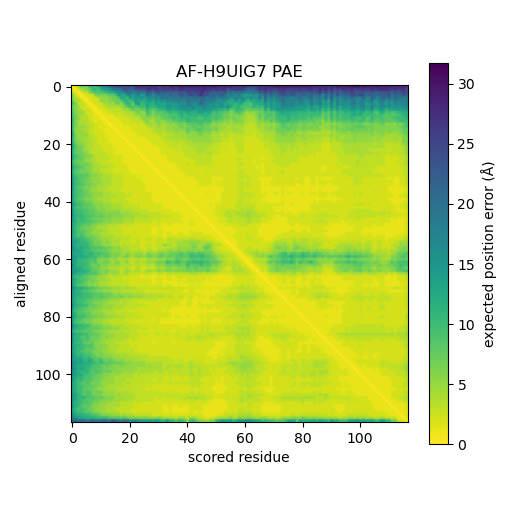 GLY A O 1
ATOM 876 N N . ARG A 1 111 ? 5.632 1.890 3.012 1.00 96.62 111 ARG A N 1
ATOM 877 C CA . ARG A 1 111 ? 5.303 3.309 3.077 1.00 96.62 111 ARG A CA 1
ATOM 878 C C . ARG A 1 111 ? 4.012 3.472 3.869 1.00 96.62 111 ARG A C 1
ATOM 880 O O . ARG A 1 111 ? 2.953 3.049 3.409 1.00 96.62 111 ARG A O 1
ATOM 887 N N . VAL A 1 112 ? 4.094 4.107 5.035 1.00 97.62 112 VAL A N 1
ATOM 888 C CA . VAL A 1 112 ? 2.909 4.480 5.820 1.00 97.62 112 VAL A CA 1
ATOM 889 C C . VAL A 1 112 ? 2.068 5.456 4.996 1.00 97.62 112 VAL A C 1
ATOM 891 O O . VAL A 1 112 ? 2.551 6.515 4.595 1.00 97.62 112 VAL A O 1
ATOM 894 N N . LEU A 1 113 ? 0.828 5.071 4.700 1.00 97.62 113 LEU A N 1
ATOM 895 C CA . LEU A 1 113 ? -0.162 5.936 4.055 1.00 97.62 113 LEU A CA 1
ATOM 896 C C . LEU A 1 113 ? -0.998 6.682 5.095 1.00 97.62 113 LEU A C 1
ATOM 898 O O . LEU A 1 113 ? -1.430 7.804 4.845 1.00 97.62 113 LEU A O 1
ATOM 902 N N . TYR A 1 114 ? -1.224 6.052 6.248 1.00 98.44 114 TYR A N 1
ATOM 903 C CA . TYR A 1 114 ? -1.961 6.623 7.364 1.00 98.44 114 TYR A CA 1
ATOM 904 C C . TYR A 1 114 ? -1.563 5.948 8.674 1.00 98.44 114 TYR A C 1
ATOM 906 O O . TYR A 1 114 ? -1.376 4.733 8.715 1.00 98.44 114 TYR A O 1
ATOM 914 N N . GLU A 1 115 ? -1.494 6.740 9.736 1.00 97.44 115 GLU A N 1
ATOM 915 C CA . GLU A 1 115 ? -1.334 6.296 11.117 1.00 97.44 115 GLU A CA 1
ATOM 916 C C . GLU A 1 115 ? -2.193 7.205 12.000 1.00 97.44 115 GLU A C 1
ATOM 918 O O . GLU A 1 115 ? -2.177 8.431 11.838 1.00 97.44 115 GLU A O 1
ATOM 923 N N . ARG A 1 116 ? -2.984 6.613 12.899 1.00 93.75 116 ARG A N 1
ATOM 924 C CA . ARG A 1 116 ? -3.776 7.376 13.862 1.00 93.75 116 ARG A CA 1
ATOM 925 C C . ARG A 1 116 ? -2.866 7.853 14.995 1.00 93.75 116 ARG A C 1
ATOM 927 O O . ARG A 1 116 ? -2.200 7.037 15.626 1.00 93.75 116 ARG A O 1
ATOM 934 N N . GLY A 1 117 ? -2.855 9.166 15.228 1.00 80.12 117 GLY A N 1
ATOM 935 C CA . GLY A 1 117 ? -2.172 9.805 16.360 1.00 80.12 117 GLY A CA 1
ATOM 936 C C . GLY A 1 117 ? -2.989 9.819 17.643 1.00 80.12 117 GLY A C 1
ATOM 937 O O . GLY A 1 117 ? -4.228 9.654 17.563 1.00 80.12 117 GLY A O 1
#

Solvent-accessible surface area (backbone atoms only — not comparable to full-atom values): 6501 Å² total; per-residue (Å²): 133,61,67,66,58,54,52,50,50,55,51,51,52,54,50,51,52,42,46,53,54,17,52,54,45,47,53,56,53,61,70,44,45,63,58,52,51,52,51,42,43,71,75,29,77,71,43,44,36,34,28,36,20,68,45,69,44,36,90,85,46,60,71,50,78,52,43,34,38,36,31,42,48,90,48,44,71,62,44,48,60,53,46,65,68,46,99,57,59,48,46,76,44,53,51,85,80,44,60,65,79,55,34,54,48,43,71,72,57,29,42,77,76,45,69,65,128

Secondary structure (DSSP, 8-state):
--HHHHHHHHHHHHHHHHHHHHHHHHHHHHHHHHHHHHHHHHH-TTEEEEEEEHHHH-TT-S----EEEEEEETTHHHHHHHHTTSSS-EEEEETTSS-HHHHHHHHHHSEEEEE--

pLDDT: mean 92.98, std 8.02, range [54.38, 98.44]

InterPro domains:
  IPR041633 Polymerase beta, nucleotidyltransferase [PF18765] (43-116)
  IPR043519 Nucleotidyltransferase superfamily [G3DSA:3.30.460.10] (16-117)
  IPR043519 Nucleotidyltransferase superfamily [SSF81301] (26-116)

Mean predicted aligned error: 4.55 Å